Protein AF-A0A1I7BCJ2-F1 (afdb_monomer_lite)

Structure (mmCIF, N/CA/C/O backbone):
data_AF-A0A1I7BCJ2-F1
#
_entry.id   AF-A0A1I7BCJ2-F1
#
loop_
_atom_site.group_PDB
_atom_site.id
_atom_site.type_symbol
_atom_site.label_atom_id
_atom_site.label_alt_id
_atom_site.label_comp_id
_atom_site.label_asym_id
_atom_site.label_entity_id
_atom_site.label_seq_id
_atom_site.pdbx_PDB_ins_code
_atom_site.Cartn_x
_atom_site.Cartn_y
_atom_site.Cartn_z
_atom_site.occupancy
_atom_site.B_iso_or_equiv
_atom_site.auth_seq_id
_atom_site.auth_comp_id
_atom_site.auth_asym_id
_atom_site.auth_atom_id
_atom_site.pdbx_PDB_model_num
ATOM 1 N N . MET A 1 1 ? 7.491 39.475 21.871 1.00 36.47 1 MET A N 1
ATOM 2 C CA . MET A 1 1 ? 6.983 39.046 20.551 1.00 36.47 1 MET A CA 1
ATOM 3 C C . MET A 1 1 ? 7.848 37.884 20.097 1.00 36.47 1 MET A C 1
ATOM 5 O O . MET A 1 1 ? 8.976 38.106 19.685 1.00 36.47 1 MET A O 1
ATOM 9 N N . SER A 1 2 ? 7.386 36.654 20.330 1.00 31.12 2 SER A N 1
ATOM 10 C CA . SER A 1 2 ? 8.128 35.433 19.995 1.00 31.12 2 SER A CA 1
ATOM 11 C C . SER A 1 2 ? 7.774 35.032 18.566 1.00 31.12 2 SER A C 1
ATOM 13 O O . SER A 1 2 ? 6.599 34.830 18.263 1.00 31.12 2 SER A O 1
ATOM 15 N N . LEU A 1 3 ? 8.773 34.999 17.685 1.00 35.16 3 LEU A N 1
ATOM 16 C CA . LEU A 1 3 ? 8.627 34.552 16.304 1.00 35.16 3 LEU A CA 1
ATOM 17 C C . LEU A 1 3 ? 8.326 33.051 16.308 1.00 35.16 3 LEU A C 1
ATOM 19 O O . LEU A 1 3 ? 9.083 32.251 16.855 1.00 35.16 3 LEU A O 1
ATOM 23 N N . GLY A 1 4 ? 7.175 32.703 15.732 1.00 30.95 4 GLY A N 1
ATOM 24 C CA . GLY A 1 4 ? 6.659 31.345 1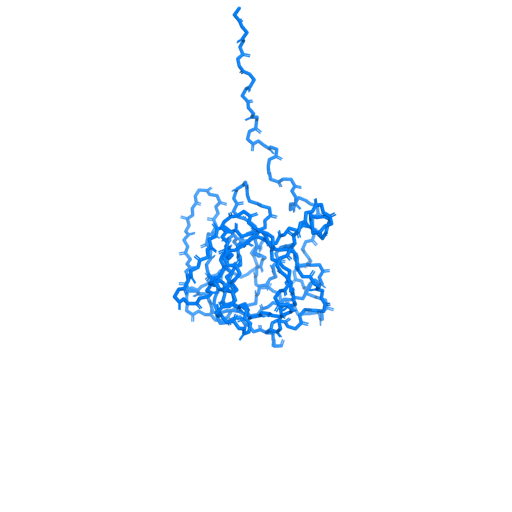5.650 1.00 30.95 4 GLY A CA 1
ATOM 25 C C . GLY A 1 4 ? 7.637 30.410 14.948 1.00 30.95 4 GLY A C 1
ATOM 26 O O . GLY A 1 4 ? 8.075 30.657 13.826 1.00 30.95 4 GLY A O 1
ATOM 27 N N . ASN A 1 5 ? 7.952 29.322 15.640 1.00 36.38 5 ASN A N 1
ATOM 28 C CA . ASN A 1 5 ? 8.780 28.231 15.161 1.00 36.38 5 ASN A CA 1
ATOM 29 C C . ASN A 1 5 ? 8.020 27.508 14.036 1.00 36.38 5 ASN A C 1
ATOM 31 O O . ASN A 1 5 ? 7.116 26.715 14.293 1.00 36.38 5 ASN A O 1
ATOM 35 N N . THR A 1 6 ? 8.318 27.844 12.783 1.00 40.53 6 THR A N 1
ATOM 36 C CA . THR A 1 6 ? 7.740 27.189 11.605 1.00 40.53 6 THR A CA 1
ATOM 37 C C . THR A 1 6 ? 8.405 25.816 11.456 1.00 40.53 6 THR A C 1
ATOM 39 O O . THR A 1 6 ? 9.630 25.764 11.319 1.00 40.53 6 THR A O 1
ATOM 42 N N . PRO A 1 7 ? 7.669 24.689 11.493 1.00 36.78 7 PRO A N 1
ATOM 43 C CA . PRO A 1 7 ? 8.281 23.382 11.305 1.00 36.78 7 PRO A CA 1
ATOM 44 C C . PRO A 1 7 ? 8.868 23.279 9.894 1.00 36.78 7 PRO A C 1
ATOM 46 O O . PRO A 1 7 ? 8.187 23.467 8.889 1.00 36.78 7 PRO A O 1
ATOM 49 N N . ASN A 1 8 ? 10.167 23.012 9.841 1.00 35.06 8 ASN A N 1
ATOM 50 C CA . ASN A 1 8 ? 10.963 22.869 8.631 1.00 35.06 8 ASN A CA 1
ATOM 51 C C . ASN A 1 8 ? 10.469 21.651 7.817 1.00 35.06 8 ASN A C 1
ATOM 53 O O . ASN A 1 8 ? 10.590 20.515 8.279 1.00 35.06 8 ASN A O 1
ATOM 57 N N . LEU A 1 9 ? 9.946 21.876 6.602 1.00 39.16 9 LEU A N 1
ATOM 58 C CA . LEU A 1 9 ? 9.411 20.855 5.674 1.00 39.16 9 LEU A CA 1
ATOM 59 C C . LEU A 1 9 ? 10.400 19.725 5.304 1.00 39.16 9 LEU A C 1
ATOM 61 O O . LEU A 1 9 ? 10.026 18.745 4.670 1.00 39.16 9 LEU A O 1
ATOM 65 N N . ARG A 1 10 ? 11.679 19.828 5.682 1.00 35.31 10 ARG A N 1
ATOM 66 C CA . ARG A 1 10 ? 12.717 18.843 5.334 1.00 35.31 10 ARG A CA 1
ATOM 67 C C . ARG A 1 10 ? 12.702 17.562 6.180 1.00 35.31 10 ARG A C 1
ATOM 69 O O . ARG A 1 10 ? 13.370 16.599 5.799 1.00 35.31 10 ARG A O 1
ATOM 76 N N . ASN A 1 11 ? 11.963 17.527 7.292 1.00 34.12 11 ASN A N 1
ATOM 77 C CA . ASN A 1 11 ? 12.079 16.455 8.291 1.00 34.12 11 ASN A CA 1
ATOM 78 C C . ASN A 1 11 ? 11.102 15.275 8.138 1.00 34.12 11 ASN A C 1
ATOM 80 O O . ASN A 1 11 ? 11.309 14.255 8.792 1.00 34.12 11 ASN A O 1
ATOM 84 N N . PHE A 1 12 ? 10.100 15.347 7.259 1.00 36.72 12 PHE A N 1
ATOM 85 C CA . PHE A 1 12 ? 9.092 14.280 7.116 1.00 36.72 12 PHE A CA 1
ATOM 86 C C . PHE A 1 12 ? 9.410 13.236 6.033 1.00 36.72 12 PHE A C 1
ATOM 88 O O . PHE A 1 12 ? 8.812 12.168 6.006 1.00 36.72 12 PHE A O 1
ATOM 95 N N . VAL A 1 13 ? 10.441 13.465 5.211 1.00 39.59 13 VAL A N 1
ATOM 96 C CA . VAL A 1 13 ? 10.938 12.507 4.195 1.00 39.59 13 VAL A CA 1
ATOM 97 C C . VAL A 1 13 ? 11.749 11.349 4.830 1.00 39.59 13 VAL A C 1
ATOM 99 O O . VAL A 1 13 ? 12.393 10.571 4.135 1.00 39.59 13 VAL A O 1
ATOM 102 N N . SER A 1 14 ? 11.811 11.244 6.161 1.00 38.47 14 SER A N 1
ATOM 103 C CA . SER A 1 14 ? 12.887 10.521 6.856 1.00 38.47 14 SER A CA 1
ATOM 104 C C . SER A 1 14 ? 12.727 9.003 6.990 1.00 38.47 14 SER A C 1
ATOM 106 O O . SER A 1 14 ? 13.740 8.344 7.180 1.00 38.47 14 SER A O 1
ATOM 108 N N . GLN A 1 15 ? 11.541 8.405 6.834 1.00 42.03 15 GLN A N 1
ATOM 109 C CA . GLN A 1 15 ? 11.407 6.946 7.034 1.00 42.03 15 GLN A CA 1
ATOM 110 C C . GLN A 1 15 ? 11.742 6.085 5.806 1.00 42.03 15 GLN A C 1
ATOM 112 O O . GLN A 1 15 ? 11.997 4.895 5.959 1.00 42.03 15 GLN A O 1
ATOM 117 N N . ALA A 1 16 ? 11.816 6.665 4.604 1.00 46.41 16 ALA A N 1
ATOM 118 C CA . ALA A 1 16 ? 12.259 5.952 3.400 1.00 46.41 16 ALA A CA 1
ATOM 119 C C . ALA A 1 16 ? 13.749 6.177 3.066 1.00 46.41 16 ALA A C 1
ATOM 121 O O . ALA A 1 16 ? 14.243 5.604 2.097 1.00 46.41 16 ALA A O 1
ATOM 122 N N . LYS A 1 17 ? 14.464 7.023 3.826 1.00 43.50 17 LYS A N 1
ATOM 123 C CA . LYS A 1 17 ? 15.809 7.505 3.460 1.00 43.50 17 LYS A CA 1
ATOM 124 C C . LYS A 1 17 ? 16.934 6.471 3.583 1.00 43.50 17 LYS A C 1
ATOM 126 O O . LYS A 1 17 ? 17.945 6.657 2.917 1.00 43.50 17 LYS A O 1
ATOM 131 N N . ASP A 1 18 ? 16.741 5.389 4.334 1.00 52.56 18 ASP A N 1
ATOM 132 C CA . ASP A 1 18 ? 17.820 4.428 4.621 1.00 52.56 18 ASP A CA 1
ATOM 133 C C . ASP A 1 18 ? 17.672 3.078 3.894 1.00 52.56 18 ASP A C 1
ATOM 135 O O . ASP A 1 18 ? 18.479 2.170 4.094 1.00 52.56 18 ASP A O 1
ATOM 139 N N . PHE A 1 19 ? 16.665 2.922 3.025 1.00 64.62 19 PHE A N 1
ATOM 140 C CA . PHE A 1 19 ? 16.522 1.711 2.214 1.00 64.62 19 PHE A CA 1
ATOM 141 C C . PHE A 1 19 ? 17.273 1.845 0.888 1.00 64.62 19 PHE A C 1
ATOM 143 O O . PHE A 1 19 ? 16.878 2.596 -0.005 1.00 64.62 19 PHE A O 1
ATOM 150 N N . THR A 1 20 ? 18.342 1.064 0.738 1.00 78.00 20 THR A N 1
ATOM 151 C CA . THR A 1 20 ? 19.015 0.879 -0.551 1.00 78.00 20 THR A CA 1
ATOM 152 C C . THR A 1 20 ? 18.252 -0.156 -1.372 1.00 78.00 20 THR A C 1
ATOM 154 O O . THR A 1 20 ? 18.224 -1.338 -1.034 1.00 78.00 20 THR A O 1
ATOM 157 N N . TYR A 1 21 ? 17.645 0.282 -2.472 1.00 88.06 21 TYR A N 1
ATOM 158 C CA . TYR A 1 21 ? 16.933 -0.589 -3.404 1.00 88.06 21 TYR A CA 1
ATOM 159 C C . TYR A 1 21 ? 17.899 -1.127 -4.467 1.00 88.06 21 TYR A C 1
ATOM 161 O O . TYR A 1 21 ? 18.411 -0.371 -5.289 1.00 88.06 21 TYR A O 1
ATOM 169 N N . SER A 1 22 ? 18.153 -2.435 -4.452 1.00 91.56 22 SER A N 1
ATOM 170 C CA . SER A 1 22 ? 19.113 -3.117 -5.342 1.00 91.56 22 SER A CA 1
ATOM 171 C C . SER A 1 22 ? 18.683 -3.202 -6.815 1.00 91.56 22 SER A C 1
ATOM 173 O O . SER A 1 22 ? 19.504 -3.516 -7.672 1.00 91.56 22 SER A O 1
ATOM 175 N N . GLY A 1 23 ? 17.403 -2.978 -7.122 1.00 94.19 23 GLY A N 1
ATOM 176 C CA . GLY A 1 23 ? 16.796 -3.253 -8.430 1.00 94.19 23 GLY A CA 1
ATOM 177 C C . GLY A 1 23 ? 16.341 -4.706 -8.639 1.00 94.19 23 GLY A C 1
ATOM 178 O O . GLY A 1 23 ? 15.721 -4.994 -9.662 1.00 94.19 23 GLY A O 1
ATOM 179 N N . ILE A 1 24 ? 16.617 -5.601 -7.683 1.00 95.56 24 ILE A N 1
ATOM 180 C CA . ILE A 1 24 ? 16.198 -7.011 -7.674 1.00 95.56 24 ILE A CA 1
ATOM 181 C C . ILE A 1 24 ? 15.534 -7.369 -6.346 1.00 95.56 24 ILE A C 1
ATOM 183 O O . ILE A 1 24 ? 15.907 -6.856 -5.293 1.00 95.56 24 ILE A O 1
ATOM 187 N N . ASP A 1 25 ? 14.528 -8.224 -6.389 1.00 93.88 25 ASP A N 1
ATOM 188 C CA . ASP A 1 25 ? 13.828 -8.695 -5.203 1.00 93.88 25 ASP A CA 1
ATOM 189 C C . ASP A 1 25 ? 14.540 -9.892 -4.544 1.00 93.88 25 ASP A C 1
ATOM 191 O O . ASP A 1 25 ? 15.583 -10.364 -5.008 1.00 93.88 25 ASP A O 1
ATOM 195 N N . VAL A 1 26 ? 13.974 -10.388 -3.443 1.00 91.56 26 VAL A N 1
ATOM 196 C CA . VAL A 1 26 ? 14.544 -11.487 -2.646 1.00 91.56 26 VAL A CA 1
ATOM 197 C C . VAL A 1 26 ? 14.661 -12.822 -3.401 1.00 91.56 26 VAL A C 1
ATOM 199 O O . VAL A 1 26 ? 15.427 -13.686 -2.980 1.00 91.56 26 VAL A O 1
ATOM 202 N N . VAL A 1 27 ? 13.953 -12.999 -4.524 1.00 92.12 27 VAL A N 1
ATOM 203 C CA . VAL A 1 27 ? 14.051 -14.193 -5.385 1.00 92.12 27 VAL A CA 1
ATOM 204 C C . VAL A 1 27 ? 14.882 -13.942 -6.651 1.00 92.12 27 VAL A C 1
ATOM 206 O O . VAL A 1 27 ? 14.952 -14.800 -7.529 1.00 92.12 27 VAL A O 1
ATOM 209 N N . GLY A 1 28 ? 15.543 -12.784 -6.747 1.00 94.31 28 GLY A N 1
ATOM 210 C CA . GLY A 1 28 ? 16.400 -12.409 -7.873 1.00 94.31 28 GLY A CA 1
ATOM 211 C C . GLY A 1 28 ? 15.643 -11.835 -9.072 1.00 94.31 28 GLY A C 1
ATOM 212 O O . GLY A 1 28 ? 16.220 -11.702 -10.153 1.00 94.31 28 GLY A O 1
ATOM 213 N N . LYS A 1 29 ? 14.360 -11.488 -8.920 1.00 94.12 29 LYS A N 1
ATOM 214 C CA . LYS A 1 29 ? 13.556 -10.889 -9.985 1.00 94.12 29 LYS A CA 1
ATOM 215 C C . LYS A 1 29 ? 13.728 -9.375 -10.003 1.00 94.12 29 LYS A C 1
ATOM 217 O O . LYS A 1 29 ? 13.604 -8.701 -8.987 1.00 94.12 29 LYS A O 1
ATOM 222 N N . GLU A 1 30 ? 13.970 -8.819 -11.184 1.00 96.44 30 GLU A N 1
ATOM 223 C CA . GLU A 1 30 ? 14.032 -7.369 -11.354 1.00 96.44 30 GLU A CA 1
ATOM 224 C C . GLU A 1 30 ? 12.645 -6.725 -11.235 1.00 96.44 30 GLU A C 1
ATOM 226 O O . GLU A 1 30 ? 11.691 -7.181 -11.873 1.00 96.44 30 GLU A O 1
ATOM 231 N N . TYR A 1 31 ? 12.557 -5.624 -10.489 1.00 96.94 31 TYR A N 1
ATOM 232 C CA . TYR A 1 31 ? 11.379 -4.757 -10.476 1.00 96.94 31 TYR A CA 1
ATOM 233 C C . TYR A 1 31 ? 11.586 -3.516 -11.347 1.00 96.94 31 T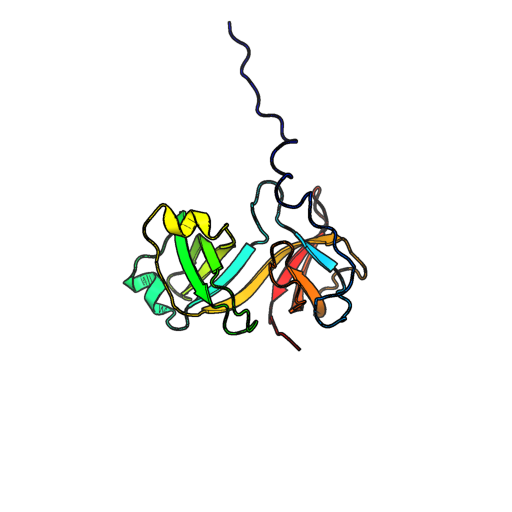YR A C 1
ATOM 235 O O . TYR A 1 31 ? 12.697 -3.012 -11.515 1.00 96.94 31 TYR A O 1
ATOM 243 N N . ASP A 1 32 ? 10.490 -3.018 -11.915 1.00 98.19 32 ASP A N 1
ATOM 244 C CA . ASP A 1 32 ? 10.491 -1.870 -12.816 1.00 98.19 32 ASP A CA 1
ATOM 245 C C . ASP A 1 32 ? 10.621 -0.553 -12.043 1.00 98.19 32 ASP A C 1
ATOM 247 O O . ASP A 1 32 ? 11.276 0.376 -12.509 1.00 98.19 32 ASP A O 1
ATOM 251 N N . PHE A 1 33 ? 10.040 -0.468 -10.849 1.00 98.25 33 PHE A N 1
ATOM 252 C CA . PHE A 1 33 ? 10.168 0.684 -9.960 1.00 98.25 33 PHE A CA 1
ATOM 253 C C . PHE A 1 33 ? 9.850 0.305 -8.512 1.00 98.25 33 PHE A C 1
ATOM 255 O O . PHE A 1 33 ? 9.300 -0.761 -8.225 1.00 98.25 33 PHE A O 1
ATOM 262 N N . VAL A 1 34 ? 10.183 1.199 -7.588 1.00 98.00 34 VAL A N 1
ATOM 263 C CA . VAL A 1 34 ? 9.751 1.114 -6.190 1.00 98.00 34 VAL A CA 1
ATOM 264 C C . VAL A 1 34 ? 8.574 2.059 -5.976 1.00 98.00 34 VAL A C 1
ATOM 266 O O . VAL A 1 34 ? 8.550 3.160 -6.523 1.00 98.00 34 VAL A O 1
ATOM 269 N N . LEU A 1 35 ? 7.585 1.632 -5.196 1.00 98.19 35 LEU A N 1
ATOM 270 C CA . LEU A 1 35 ? 6.451 2.464 -4.814 1.00 98.19 35 LEU A CA 1
ATOM 271 C C . LEU A 1 35 ? 6.678 3.076 -3.429 1.00 98.19 35 LEU A C 1
ATOM 273 O O . LEU A 1 35 ? 6.545 2.392 -2.411 1.00 98.19 35 LEU A O 1
ATOM 277 N N . LEU A 1 36 ? 6.997 4.365 -3.405 1.00 97.56 36 LEU A N 1
ATOM 278 C CA . LEU A 1 36 ? 7.219 5.155 -2.198 1.00 97.56 36 LEU A CA 1
ATOM 279 C C . LEU A 1 36 ? 5.932 5.829 -1.702 1.00 97.56 36 LEU A C 1
ATOM 281 O O . LEU A 1 36 ? 4.983 5.997 -2.476 1.00 97.56 36 LEU A O 1
ATOM 285 N N . PRO A 1 37 ? 5.893 6.240 -0.420 1.00 97.25 37 PRO A N 1
ATOM 286 C CA . PRO A 1 37 ? 4.843 7.112 0.102 1.00 97.25 37 PRO A CA 1
ATOM 287 C C . PRO A 1 37 ? 4.700 8.419 -0.683 1.00 97.25 37 PRO A C 1
ATOM 289 O O . PRO A 1 37 ? 5.640 8.898 -1.323 1.00 97.25 37 PRO A O 1
ATOM 292 N N . PHE A 1 38 ? 3.525 9.036 -0.563 1.00 97.50 38 PHE A N 1
ATOM 293 C CA . PHE A 1 38 ? 3.377 10.460 -0.855 1.00 97.50 38 PHE A CA 1
ATOM 294 C C . PHE A 1 38 ? 4.185 11.318 0.128 1.00 97.50 38 PHE A C 1
ATOM 296 O O . PHE A 1 38 ? 4.554 10.838 1.204 1.00 97.50 38 PHE A O 1
ATOM 303 N N . PRO A 1 39 ? 4.454 12.595 -0.208 1.00 95.44 39 PRO A N 1
ATOM 304 C CA . PRO A 1 39 ? 5.016 13.531 0.757 1.00 95.44 39 PRO A CA 1
ATOM 305 C C . PRO A 1 39 ? 4.234 13.512 2.073 1.00 95.44 39 PRO A C 1
ATOM 307 O O . PRO A 1 39 ? 3.005 13.492 2.064 1.00 95.44 39 PRO A O 1
ATOM 310 N N . ASP A 1 40 ? 4.969 13.506 3.183 1.00 93.31 40 ASP A N 1
ATOM 311 C CA . ASP A 1 40 ? 4.443 13.530 4.553 1.00 93.31 40 ASP A CA 1
ATOM 312 C C . ASP A 1 40 ? 3.618 12.296 4.977 1.00 93.31 40 ASP A C 1
ATOM 314 O O . ASP A 1 40 ? 3.034 12.283 6.061 1.00 93.31 40 ASP A O 1
ATOM 318 N N . GLU A 1 41 ? 3.614 11.224 4.176 1.00 95.50 41 GLU A N 1
ATOM 319 C CA . GLU A 1 41 ? 2.976 9.951 4.523 1.00 95.50 41 GLU A CA 1
ATOM 320 C C . GLU A 1 41 ? 3.996 8.887 4.963 1.00 95.50 41 GLU A C 1
ATOM 322 O O . GLU A 1 41 ? 5.106 8.819 4.431 1.00 95.50 41 GLU A O 1
ATOM 327 N N . PRO A 1 42 ? 3.644 8.012 5.925 1.00 93.50 42 PRO A N 1
ATOM 328 C CA . PRO A 1 42 ? 4.581 7.021 6.462 1.00 93.50 42 PRO A CA 1
ATOM 329 C C . PRO A 1 42 ? 4.823 5.835 5.514 1.00 93.50 42 PRO A C 1
ATOM 331 O O . PRO A 1 42 ? 5.837 5.143 5.617 1.00 93.50 42 PRO A O 1
ATOM 334 N N . SER A 1 43 ? 3.888 5.568 4.602 1.00 96.19 43 SER A N 1
ATOM 335 C CA . SER A 1 43 ? 3.994 4.509 3.598 1.00 96.19 43 SER A CA 1
ATOM 336 C C . SER A 1 43 ? 3.116 4.800 2.385 1.00 96.19 43 SER A C 1
ATOM 338 O O . SER A 1 43 ? 2.234 5.656 2.438 1.00 96.19 43 SER A O 1
ATOM 340 N N . ALA A 1 44 ? 3.363 4.094 1.278 1.00 97.44 44 ALA A N 1
ATOM 341 C CA . ALA A 1 44 ? 2.422 4.078 0.161 1.00 97.44 44 ALA A CA 1
ATOM 342 C C . ALA A 1 44 ? 1.047 3.607 0.654 1.00 97.44 44 ALA A C 1
ATOM 344 O O . ALA A 1 44 ? 0.947 2.694 1.485 1.00 97.44 44 ALA A O 1
ATOM 345 N N . ARG A 1 45 ? -0.013 4.219 0.135 1.00 98.31 45 ARG A N 1
ATOM 346 C CA . ARG A 1 45 ? -1.377 3.883 0.532 1.00 98.31 45 ARG A CA 1
ATOM 347 C C . ARG A 1 45 ? -1.741 2.504 0.010 1.00 98.31 45 ARG A C 1
ATOM 349 O O . ARG A 1 45 ? -1.391 2.141 -1.115 1.00 98.31 45 ARG A O 1
ATOM 356 N N . LYS A 1 46 ? -2.460 1.740 0.827 1.00 96.69 46 LYS A N 1
ATOM 357 C CA . LYS A 1 46 ? -3.013 0.434 0.467 1.00 96.69 46 LYS A CA 1
ATOM 358 C C . LYS A 1 46 ? -4.525 0.484 0.556 1.00 96.69 46 LY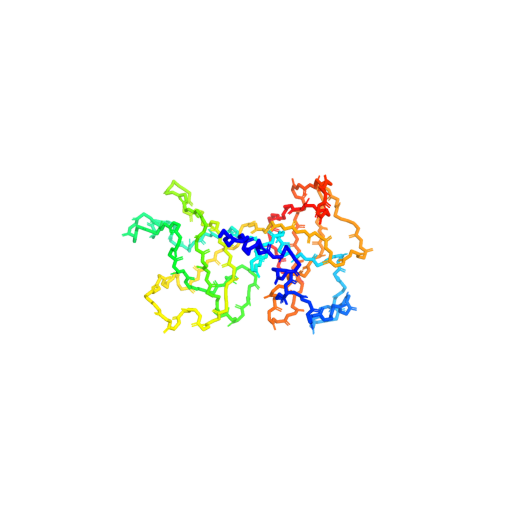S A C 1
ATOM 360 O O . LYS A 1 46 ? -5.073 1.062 1.490 1.00 96.69 46 LYS A O 1
ATOM 365 N N . PHE A 1 47 ? -5.173 -0.183 -0.384 1.00 98.12 47 PHE A N 1
ATOM 366 C CA . PHE A 1 47 ? -6.611 -0.394 -0.382 1.00 98.12 47 PHE A CA 1
ATOM 367 C C . PHE A 1 47 ? -6.851 -1.875 -0.150 1.00 98.12 47 PHE A C 1
ATOM 369 O O . PHE A 1 47 ? -6.442 -2.701 -0.972 1.00 98.12 47 PHE A O 1
ATOM 376 N N . ILE A 1 48 ? -7.454 -2.207 0.984 1.00 97.69 48 ILE A N 1
ATOM 377 C CA . ILE A 1 48 ? -7.659 -3.588 1.409 1.00 97.69 48 ILE A CA 1
ATOM 378 C C . ILE A 1 48 ? -9.134 -3.878 1.640 1.00 97.69 48 ILE A C 1
ATOM 380 O O . ILE A 1 48 ? -9.903 -2.971 1.945 1.00 97.69 48 ILE A O 1
ATOM 384 N N . VAL A 1 49 ? -9.510 -5.146 1.530 1.00 97.56 49 VAL A N 1
ATOM 385 C CA . VAL A 1 49 ? -10.829 -5.642 1.932 1.00 97.56 49 VAL A CA 1
ATOM 386 C C . VAL A 1 49 ? -10.620 -6.856 2.831 1.00 97.56 49 VAL A C 1
ATOM 388 O O . VAL A 1 49 ? -9.969 -7.819 2.402 1.00 97.56 49 VAL A O 1
ATOM 391 N N . PRO A 1 50 ? -11.119 -6.831 4.081 1.00 97.25 50 PRO A N 1
ATOM 392 C CA . PRO A 1 50 ? -11.171 -8.023 4.918 1.00 97.25 50 PRO A CA 1
ATOM 393 C C . PRO A 1 50 ? -11.912 -9.152 4.199 1.00 97.25 50 PRO A C 1
ATOM 395 O O . PRO A 1 50 ? -12.842 -8.894 3.441 1.00 97.25 50 PRO A O 1
ATOM 398 N N . PHE A 1 51 ? -11.575 -10.414 4.473 1.00 96.12 51 PHE A N 1
ATOM 399 C CA . PHE A 1 51 ? -12.309 -11.549 3.876 1.00 96.12 51 PHE A CA 1
ATOM 400 C C . PHE A 1 51 ? -13.811 -11.523 4.193 1.00 96.12 51 PHE A C 1
ATOM 402 O O . PHE A 1 51 ? -14.626 -12.053 3.442 1.00 96.12 51 PHE A O 1
ATOM 409 N N . ARG A 1 52 ? -14.167 -10.869 5.298 1.00 96.19 52 ARG A N 1
ATOM 410 C CA . ARG A 1 52 ? -15.527 -10.511 5.672 1.00 96.19 52 ARG A CA 1
ATOM 411 C C . ARG A 1 52 ? -15.691 -8.996 5.599 1.00 96.19 52 ARG A C 1
ATOM 413 O O . ARG A 1 52 ? -15.368 -8.288 6.549 1.00 96.19 52 ARG A O 1
ATOM 420 N N . ALA A 1 53 ? -16.144 -8.501 4.450 1.00 96.00 53 ALA A N 1
ATOM 421 C CA . ALA A 1 53 ? -16.304 -7.066 4.208 1.00 96.00 53 ALA A CA 1
ATOM 422 C C . ALA A 1 53 ? -17.275 -6.397 5.206 1.00 96.00 53 ALA A C 1
ATOM 424 O O . ALA A 1 53 ? -17.070 -5.240 5.569 1.00 96.00 53 ALA A O 1
ATOM 425 N N . ASP A 1 54 ? -18.266 -7.144 5.713 1.00 96.44 54 ASP A N 1
ATOM 426 C CA . ASP A 1 54 ? -19.225 -6.703 6.735 1.00 96.44 54 ASP A CA 1
ATOM 427 C C . ASP A 1 54 ? -18.559 -6.297 8.057 1.00 96.44 54 ASP A C 1
ATOM 429 O O . ASP A 1 54 ? -19.123 -5.501 8.801 1.00 96.44 54 ASP A O 1
ATOM 433 N N . LEU A 1 55 ? -17.338 -6.770 8.344 1.00 97.12 55 LEU A N 1
ATOM 434 C CA . LEU A 1 55 ? -16.607 -6.390 9.558 1.00 97.12 55 LEU A CA 1
ATOM 435 C C . LEU A 1 55 ? -16.335 -4.888 9.644 1.00 97.12 55 LEU A C 1
ATOM 437 O O . LEU A 1 55 ? -16.250 -4.360 10.748 1.00 97.12 55 LEU A O 1
ATOM 441 N N . VAL A 1 56 ? -16.232 -4.191 8.507 1.00 97.56 56 VAL A N 1
ATOM 442 C CA . VAL A 1 56 ? -16.088 -2.729 8.500 1.00 97.56 56 VAL A CA 1
ATOM 443 C C . VAL A 1 56 ? -17.285 -2.063 9.178 1.00 97.56 56 VAL A C 1
ATOM 445 O O . VAL A 1 56 ? -17.101 -1.173 10.004 1.00 97.56 56 VAL A O 1
ATOM 448 N N . GLU A 1 57 ? -18.497 -2.527 8.878 1.00 96.81 57 GLU A N 1
ATOM 449 C CA . GLU A 1 57 ? -19.731 -2.016 9.473 1.00 96.81 57 GLU A CA 1
ATOM 450 C C . GLU A 1 57 ? -19.942 -2.567 10.890 1.00 96.81 57 GLU A C 1
ATOM 452 O O . GLU A 1 57 ? -20.123 -1.795 11.829 1.00 96.81 57 GLU A O 1
ATOM 457 N N . VAL A 1 58 ? -19.849 -3.891 11.064 1.00 97.06 58 VAL A N 1
ATOM 458 C CA . VAL A 1 58 ? -20.124 -4.588 12.334 1.00 97.06 58 VAL A CA 1
ATOM 459 C C . VAL A 1 58 ? -19.194 -4.128 13.458 1.00 97.06 58 VAL A C 1
ATOM 461 O O . VAL A 1 58 ? -19.617 -4.054 14.610 1.00 97.06 58 VAL A O 1
ATOM 464 N N . TRP A 1 59 ? -17.933 -3.816 13.148 1.00 97.50 59 TRP A N 1
ATOM 465 C CA . TRP A 1 59 ? -16.968 -3.315 14.132 1.00 97.50 59 TRP A CA 1
ATOM 466 C C . TRP A 1 59 ? -16.848 -1.792 14.149 1.00 97.50 59 TRP A C 1
ATOM 468 O O . TRP A 1 59 ? -16.122 -1.258 14.984 1.00 97.50 59 TRP A O 1
ATOM 478 N N . GLY A 1 60 ? -17.560 -1.088 13.264 1.00 97.38 60 GLY A N 1
ATOM 479 C CA . GLY A 1 60 ? -17.519 0.370 13.185 1.00 97.38 60 GLY A CA 1
ATOM 480 C C . GLY A 1 60 ? -16.138 0.926 12.829 1.00 97.38 60 GLY A C 1
ATOM 481 O O . GLY A 1 60 ? -15.774 1.988 13.337 1.00 97.38 60 GLY A O 1
ATOM 482 N N . ILE A 1 61 ? -15.386 0.219 11.975 1.00 98.31 61 ILE A N 1
ATOM 483 C CA . ILE A 1 61 ? -14.027 0.601 11.570 1.00 98.31 61 ILE A CA 1
ATOM 484 C C . ILE A 1 61 ? -14.070 1.957 10.861 1.00 98.31 61 ILE A C 1
ATOM 486 O O . ILE A 1 61 ? -14.780 2.142 9.870 1.00 98.31 61 ILE A O 1
ATOM 490 N N . LYS A 1 62 ? -13.266 2.907 11.335 1.00 98.06 62 LYS A N 1
ATOM 491 C CA . LYS A 1 62 ? -13.236 4.292 10.852 1.00 98.06 62 LYS A CA 1
ATOM 492 C C . LYS A 1 62 ? -11.816 4.850 10.796 1.00 98.06 62 LYS A C 1
ATOM 494 O O . LYS A 1 62 ? -10.847 4.249 11.250 1.00 98.06 62 LYS A O 1
ATOM 499 N N . LYS A 1 63 ? -11.691 6.044 10.208 1.00 98.50 63 LYS A N 1
ATOM 500 C CA . LYS A 1 63 ? -10.427 6.789 10.138 1.00 98.50 63 LYS A CA 1
ATOM 501 C C . LYS A 1 63 ? -9.778 6.901 11.519 1.00 98.50 63 LYS A C 1
ATOM 503 O O . LYS A 1 63 ? -10.421 7.339 12.468 1.00 98.50 63 LYS A O 1
ATOM 508 N N . GLY A 1 64 ? -8.484 6.606 11.577 1.00 97.81 64 GLY A N 1
ATOM 509 C CA . GLY A 1 64 ? -7.690 6.653 12.799 1.00 97.81 64 GLY A CA 1
ATOM 510 C C . GLY A 1 64 ? -7.583 5.310 13.511 1.00 97.81 64 GLY A C 1
ATOM 511 O O . GLY A 1 64 ? -6.595 5.116 14.211 1.00 97.81 64 GLY A O 1
ATOM 512 N N . ASP A 1 65 ? -8.499 4.369 13.282 1.00 98.25 65 ASP A N 1
ATOM 513 C CA . ASP A 1 65 ? -8.413 3.043 13.892 1.00 98.25 65 ASP A CA 1
ATOM 514 C C . ASP A 1 65 ? -7.199 2.268 13.370 1.00 98.25 65 ASP A C 1
ATOM 516 O O . ASP A 1 65 ? -6.650 2.553 12.292 1.00 98.25 65 ASP A O 1
ATOM 520 N N . LEU A 1 66 ? -6.782 1.271 14.147 1.00 98.25 66 LEU A N 1
ATOM 521 C CA . LEU A 1 66 ? -5.717 0.358 13.773 1.00 98.25 66 LEU A CA 1
ATOM 522 C C . LEU A 1 66 ? -6.301 -1.009 13.421 1.00 98.25 66 LEU A C 1
ATOM 524 O O . LEU A 1 66 ? -6.981 -1.646 14.223 1.00 98.25 66 LEU A O 1
ATOM 528 N N . VAL A 1 67 ? -6.011 -1.461 12.206 1.00 98.12 67 VAL A N 1
ATOM 529 C CA . VAL A 1 67 ? -6.403 -2.774 11.695 1.00 98.12 67 VAL A CA 1
ATOM 530 C C . VAL A 1 67 ? -5.156 -3.632 11.556 1.00 98.12 67 VAL A C 1
ATOM 532 O O . VAL A 1 67 ? -4.123 -3.172 11.064 1.00 98.12 67 VAL A O 1
ATOM 535 N N . THR A 1 68 ? -5.238 -4.892 11.964 1.00 97.38 68 THR A N 1
ATOM 536 C CA . THR A 1 68 ? -4.161 -5.864 11.783 1.00 97.38 68 THR A CA 1
ATOM 537 C C . THR A 1 68 ? -4.637 -7.052 10.963 1.00 97.38 68 THR A C 1
ATOM 539 O O . THR A 1 68 ? -5.809 -7.416 10.975 1.00 97.38 68 THR A O 1
ATOM 542 N N . GLY A 1 69 ? -3.732 -7.642 10.187 1.00 95.69 69 GLY A N 1
ATOM 543 C CA . GLY A 1 69 ? -4.056 -8.827 9.401 1.00 95.69 69 GLY A CA 1
ATOM 544 C C . GLY A 1 69 ? -2.941 -9.247 8.459 1.00 95.69 69 GLY A C 1
ATOM 545 O O . GLY A 1 69 ? -1.979 -8.506 8.217 1.00 95.69 69 GLY A O 1
ATOM 546 N N . ARG A 1 70 ? -3.096 -10.441 7.886 1.00 93.75 70 ARG A N 1
ATOM 547 C CA . ARG A 1 70 ? -2.207 -10.964 6.846 1.00 93.75 70 ARG A CA 1
ATOM 548 C C . ARG A 1 70 ? -2.709 -10.587 5.446 1.00 93.75 70 ARG A C 1
ATOM 550 O O . ARG A 1 70 ? -3.871 -10.843 5.127 1.00 93.75 70 ARG A O 1
ATOM 557 N N . PRO A 1 71 ? -1.851 -10.038 4.572 1.00 92.38 71 PRO A N 1
ATOM 558 C CA . PRO A 1 71 ? -2.182 -9.835 3.160 1.00 92.38 71 PRO A CA 1
ATOM 559 C C . PRO A 1 71 ? -2.209 -11.186 2.418 1.00 92.38 71 PRO A C 1
ATOM 561 O O . PRO A 1 71 ? -1.191 -11.649 1.906 1.00 92.38 71 PRO A O 1
ATOM 564 N N . ALA A 1 72 ? -3.373 -11.831 2.349 1.00 86.12 72 ALA A N 1
ATOM 565 C CA . ALA A 1 72 ? -3.492 -13.194 1.827 1.00 86.12 72 ALA A CA 1
ATOM 566 C C . ALA A 1 72 ? -3.221 -13.297 0.316 1.00 86.12 72 ALA A C 1
ATOM 568 O O . ALA A 1 72 ? -2.617 -14.266 -0.128 1.00 86.12 72 ALA A O 1
ATOM 569 N N . GLY A 1 73 ? -3.620 -12.292 -0.474 1.00 76.75 73 GLY A N 1
ATOM 570 C CA . GLY A 1 73 ? -3.387 -12.281 -1.928 1.00 76.75 73 GLY A CA 1
ATOM 571 C C . GLY A 1 73 ? -1.896 -12.209 -2.282 1.00 76.75 73 GLY A C 1
ATOM 572 O O . GLY A 1 73 ? -1.391 -13.088 -2.974 1.00 76.75 73 GLY A O 1
ATOM 573 N N . PRO A 1 74 ? -1.161 -11.217 -1.754 1.00 78.69 74 PRO A N 1
ATOM 574 C CA . PRO A 1 74 ? 0.287 -11.155 -1.899 1.00 78.69 74 PRO A CA 1
ATOM 575 C C . PRO A 1 74 ? 1.080 -12.139 -1.026 1.00 78.69 74 PRO A C 1
ATOM 577 O O . PRO A 1 74 ? 2.276 -11.956 -0.859 1.00 78.69 74 PRO A O 1
ATOM 580 N N . GLY A 1 75 ? 0.452 -13.128 -0.385 1.00 77.62 75 GLY A N 1
ATOM 581 C CA . GLY A 1 75 ? 1.154 -14.202 0.329 1.00 77.62 75 GLY A CA 1
ATOM 582 C C . GLY A 1 75 ? 2.201 -13.775 1.370 1.00 77.62 75 GLY A C 1
ATOM 583 O O . GLY A 1 75 ? 3.077 -14.573 1.700 1.00 77.62 75 GLY A O 1
ATOM 584 N N . CYS A 1 76 ? 2.169 -12.541 1.885 1.00 85.81 76 CYS A N 1
ATOM 585 C CA . CYS A 1 76 ? 3.216 -12.073 2.789 1.00 85.81 76 CYS A CA 1
ATOM 586 C C . CYS A 1 76 ? 3.026 -12.734 4.173 1.00 85.81 76 CYS A C 1
ATOM 588 O O . CYS A 1 76 ? 1.956 -12.606 4.779 1.00 85.81 76 CYS A O 1
ATOM 590 N N . PRO A 1 77 ? 4.043 -13.447 4.706 1.00 84.94 77 PRO A N 1
ATOM 591 C CA . PRO A 1 77 ? 3.952 -14.151 5.986 1.00 84.94 77 PRO A CA 1
ATOM 592 C C . PRO A 1 77 ? 3.936 -13.225 7.209 1.00 84.94 77 PRO A C 1
ATOM 594 O O . PRO A 1 77 ? 3.807 -13.712 8.335 1.00 84.94 77 PRO A O 1
ATOM 597 N N . VAL A 1 78 ? 4.078 -11.912 7.021 1.00 88.19 78 VAL A N 1
ATOM 598 C CA . VAL A 1 78 ? 4.177 -10.933 8.104 1.00 88.19 78 VAL A CA 1
ATOM 599 C C . VAL A 1 78 ? 2.818 -10.286 8.348 1.00 88.19 78 VAL A C 1
ATOM 601 O O . VAL A 1 78 ? 2.135 -9.848 7.424 1.00 88.19 78 VAL A O 1
ATOM 604 N N . TYR A 1 79 ? 2.431 -10.209 9.620 1.00 91.88 79 TYR A N 1
ATOM 605 C CA . TYR A 1 79 ? 1.249 -9.463 10.034 1.00 91.88 79 TYR A CA 1
ATOM 606 C C . TYR A 1 79 ? 1.482 -7.970 9.817 1.00 91.88 79 TYR A C 1
ATOM 608 O O . TYR A 1 79 ? 2.468 -7.413 10.300 1.00 91.88 79 TYR A O 1
ATOM 616 N N . HIS A 1 80 ? 0.578 -7.317 9.096 1.00 94.75 80 HIS A N 1
ATOM 617 C CA . HIS A 1 80 ? 0.649 -5.876 8.901 1.00 94.75 80 HIS A CA 1
ATOM 618 C C . HIS A 1 80 ? -0.159 -5.162 9.983 1.00 94.75 80 HIS A C 1
ATOM 620 O O . HIS A 1 80 ? -1.250 -5.609 10.330 1.00 94.75 80 HIS A O 1
ATOM 626 N N . ALA A 1 81 ? 0.368 -4.037 10.462 1.00 95.94 81 ALA A N 1
ATOM 627 C CA . ALA A 1 81 ? -0.379 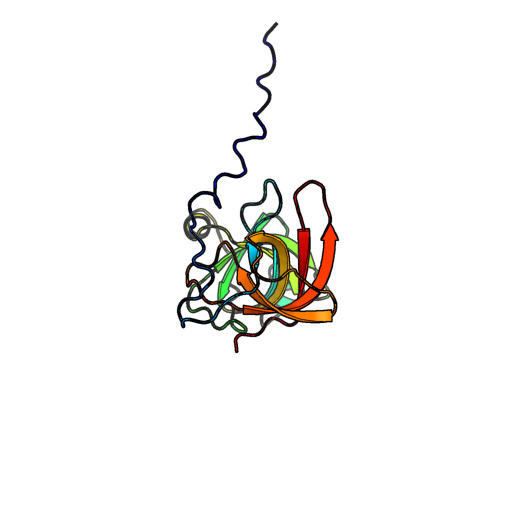-3.040 11.218 1.00 95.94 81 ALA A CA 1
ATOM 628 C C . ALA A 1 81 ? -0.739 -1.892 10.270 1.00 95.94 81 ALA A C 1
ATOM 630 O O . ALA A 1 81 ? 0.131 -1.361 9.572 1.00 95.94 81 ALA A O 1
ATOM 631 N N . LEU A 1 82 ? -2.024 -1.553 10.198 1.00 97.62 82 LEU A N 1
ATOM 632 C CA . LEU A 1 82 ? -2.582 -0.670 9.182 1.00 97.62 82 LEU A CA 1
ATOM 633 C C . LEU A 1 82 ? -3.412 0.433 9.833 1.00 97.62 82 LEU A C 1
ATOM 635 O O . LEU A 1 82 ? -4.461 0.165 10.414 1.00 97.62 82 LEU A O 1
ATOM 639 N N . ARG A 1 83 ? -2.955 1.680 9.719 1.00 98.19 83 ARG A N 1
ATOM 640 C CA . ARG A 1 83 ? -3.710 2.848 10.181 1.00 98.19 83 ARG A CA 1
ATOM 641 C C . ARG A 1 83 ? -4.747 3.221 9.132 1.00 98.19 83 ARG A C 1
ATOM 643 O O . ARG A 1 83 ? -4.380 3.487 7.986 1.00 98.19 83 ARG A O 1
ATOM 650 N N . VAL A 1 84 ? -6.017 3.269 9.518 1.00 98.69 84 VAL A N 1
ATOM 651 C CA . VAL A 1 84 ? -7.124 3.580 8.605 1.00 98.69 84 VAL A CA 1
ATOM 652 C C . VAL A 1 84 ? -7.130 5.067 8.243 1.00 98.69 84 VAL A C 1
ATOM 654 O O . VAL A 1 84 ? -7.159 5.936 9.115 1.00 98.69 84 VAL A O 1
ATOM 657 N N . LEU A 1 85 ? -7.152 5.362 6.944 1.00 98.69 85 LEU A N 1
ATOM 658 C CA . LEU A 1 85 ? -7.356 6.702 6.386 1.00 98.69 85 LEU A CA 1
ATOM 659 C C . LEU A 1 85 ? -8.822 6.951 6.054 1.00 98.69 85 LEU A C 1
ATOM 661 O O . LEU A 1 85 ? -9.349 8.028 6.340 1.00 98.69 85 LEU A O 1
ATOM 665 N N . SER A 1 86 ? -9.475 5.947 5.477 1.00 98.62 86 SER A N 1
ATOM 666 C CA . SER A 1 86 ? -10.900 5.943 5.177 1.00 98.62 86 SER A CA 1
ATOM 667 C C . SER A 1 86 ? -11.418 4.503 5.129 1.00 98.62 86 SER A C 1
ATOM 669 O O . SER A 1 86 ? -10.661 3.567 4.867 1.00 98.62 86 SER A O 1
ATOM 671 N N . ALA A 1 87 ? -12.705 4.321 5.413 1.00 98.31 87 ALA A N 1
ATOM 672 C CA . ALA A 1 87 ? -13.380 3.031 5.343 1.00 98.31 87 ALA A CA 1
ATOM 673 C C . ALA A 1 87 ? -14.726 3.217 4.640 1.00 98.31 87 ALA A C 1
ATOM 675 O O . ALA A 1 87 ? -15.492 4.122 4.977 1.00 98.31 87 ALA A O 1
ATOM 676 N N . ASN A 1 88 ? -14.993 2.394 3.629 1.00 97.12 88 ASN A N 1
ATOM 677 C CA . ASN A 1 88 ? -16.222 2.443 2.854 1.00 97.12 88 ASN A CA 1
ATOM 678 C C . ASN A 1 88 ? -17.185 1.349 3.351 1.00 97.12 88 ASN A C 1
ATOM 680 O O . ASN A 1 88 ? -16.904 0.170 3.131 1.00 97.12 88 ASN A O 1
ATOM 684 N N . PRO A 1 89 ? -18.328 1.705 3.965 1.00 92.25 89 PRO A N 1
ATOM 685 C CA . PRO A 1 89 ? -19.237 0.720 4.553 1.00 92.25 89 PRO A CA 1
ATOM 686 C C . PRO A 1 89 ? -19.983 -0.119 3.505 1.00 92.25 89 PRO A C 1
ATOM 688 O O . PRO A 1 89 ? -20.420 -1.218 3.805 1.00 92.25 89 PRO A O 1
ATOM 691 N N . VAL A 1 90 ? -20.104 0.362 2.263 1.00 94.00 90 VAL A N 1
ATOM 692 C CA . VAL A 1 90 ? -20.809 -0.356 1.186 1.00 94.00 90 VAL A CA 1
ATOM 693 C C . VAL A 1 90 ? -19.943 -1.466 0.595 1.00 94.00 90 VAL A C 1
ATOM 695 O O . VAL A 1 90 ? -20.434 -2.533 0.248 1.00 94.00 90 VAL A O 1
ATOM 698 N N . THR A 1 91 ? -18.647 -1.203 0.441 1.00 96.25 91 THR A N 1
ATOM 699 C CA . THR A 1 91 ? -17.713 -2.119 -0.240 1.00 96.25 91 THR A CA 1
ATOM 700 C C . THR A 1 91 ? -16.808 -2.881 0.722 1.00 96.25 91 THR A C 1
ATOM 702 O O . THR A 1 91 ? -16.152 -3.835 0.314 1.00 96.25 91 THR A O 1
ATOM 705 N N . GLY A 1 92 ? -16.714 -2.439 1.979 1.00 97.38 92 GLY A N 1
ATOM 706 C CA . GLY A 1 92 ? -15.725 -2.915 2.943 1.00 97.38 92 GLY A CA 1
ATOM 707 C C . GLY A 1 92 ? -14.285 -2.505 2.612 1.00 97.38 92 GLY A C 1
ATOM 708 O O . GLY A 1 92 ? -13.354 -2.989 3.255 1.00 97.38 92 GLY A O 1
ATOM 709 N N . VAL A 1 93 ? -14.072 -1.640 1.610 1.00 98.31 93 VAL A N 1
ATOM 710 C CA . VAL A 1 93 ? -12.733 -1.169 1.236 1.00 98.31 93 VAL A CA 1
ATOM 711 C C . VAL A 1 93 ? -12.211 -0.212 2.298 1.00 98.31 93 VAL A C 1
ATOM 713 O O . VAL A 1 93 ? -12.847 0.791 2.623 1.00 98.31 93 VAL A O 1
ATOM 716 N N . ILE A 1 94 ? -11.014 -0.507 2.788 1.00 98.75 94 ILE A N 1
ATOM 717 C CA . ILE A 1 94 ? -10.268 0.308 3.737 1.00 98.75 94 ILE A CA 1
ATOM 718 C C . ILE A 1 94 ? -9.043 0.871 3.018 1.00 98.75 94 ILE A C 1
ATOM 720 O O . ILE A 1 94 ? -8.184 0.121 2.548 1.00 98.75 94 ILE A O 1
ATOM 724 N N . GLU A 1 95 ? -8.946 2.195 2.955 1.00 98.75 95 GLU A N 1
ATOM 725 C CA . GLU A 1 95 ? -7.716 2.893 2.593 1.00 98.75 95 GLU A CA 1
ATOM 726 C C . GLU A 1 95 ? -6.868 3.054 3.853 1.00 98.75 95 GLU A C 1
ATOM 728 O O . GLU A 1 95 ? -7.360 3.501 4.893 1.00 98.75 95 GLU A O 1
ATOM 733 N N . CYS A 1 96 ? -5.593 2.691 3.788 1.00 98.56 96 CYS A N 1
ATOM 734 C CA . CYS A 1 96 ? -4.744 2.655 4.969 1.00 98.56 96 CYS A CA 1
ATOM 735 C C . CYS A 1 96 ? -3.267 2.889 4.659 1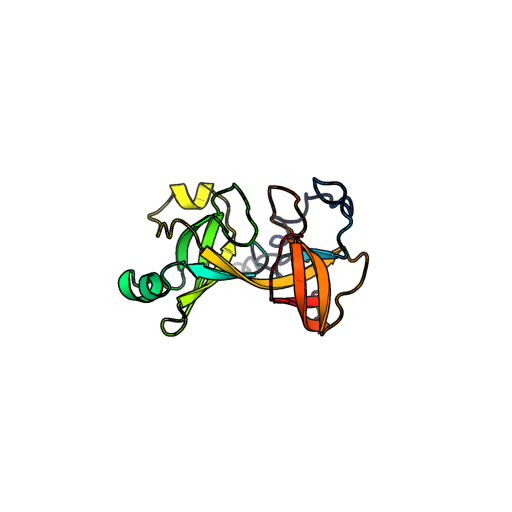.00 98.56 96 CYS A C 1
ATOM 737 O O . CYS A 1 96 ? -2.789 2.675 3.541 1.00 98.56 96 CYS A O 1
ATOM 739 N N . HIS A 1 97 ? -2.531 3.277 5.698 1.00 97.94 97 HIS A N 1
ATOM 740 C CA . HIS A 1 97 ? -1.074 3.244 5.717 1.00 97.94 97 HIS A CA 1
ATOM 741 C C . HIS A 1 97 ? -0.595 2.018 6.466 1.00 97.94 97 HIS A C 1
ATOM 743 O O . HIS A 1 97 ? -1.098 1.705 7.541 1.00 97.94 97 HIS A O 1
ATOM 749 N N . THR A 1 98 ? 0.443 1.366 5.953 1.00 95.38 98 THR A N 1
ATOM 750 C CA . THR A 1 98 ? 1.224 0.455 6.793 1.00 95.38 98 THR A CA 1
ATOM 751 C C . THR A 1 98 ? 2.021 1.263 7.801 1.00 95.38 98 THR A C 1
ATOM 753 O O . THR A 1 98 ? 2.749 2.184 7.430 1.00 95.38 98 THR A O 1
ATOM 756 N N . VAL A 1 99 ? 1.868 0.905 9.068 1.00 93.19 99 VAL A N 1
ATOM 757 C CA . VAL A 1 99 ? 2.629 1.454 10.187 1.00 93.19 99 VAL A CA 1
ATOM 758 C C . VAL A 1 99 ? 3.498 0.361 10.804 1.00 93.19 99 VAL A C 1
ATOM 760 O O . V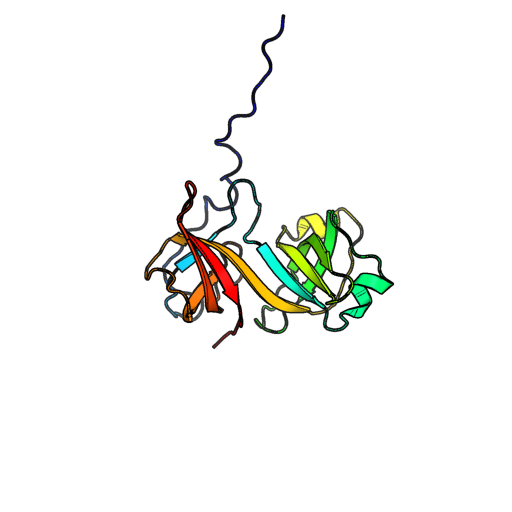AL A 1 99 ? 3.333 -0.827 10.517 1.00 93.19 99 VAL A O 1
ATOM 763 N N . GLY A 1 100 ? 4.461 0.754 11.636 1.00 87.69 100 GLY A N 1
ATOM 764 C CA . GLY A 1 100 ? 5.335 -0.204 12.308 1.00 87.69 100 GLY A CA 1
ATOM 765 C C . GLY A 1 100 ? 4.556 -1.110 13.275 1.00 87.69 100 GLY A C 1
ATOM 766 O O . GLY A 1 100 ? 3.603 -0.653 13.908 1.00 87.69 100 GLY A O 1
ATOM 767 N N . PRO A 1 101 ? 4.983 -2.371 13.477 1.00 87.69 101 PRO A N 1
ATOM 768 C CA . PRO A 1 101 ? 4.300 -3.313 14.373 1.00 87.69 101 PRO A CA 1
ATOM 769 C C . PRO A 1 101 ? 4.259 -2.844 15.835 1.00 87.69 101 PRO A C 1
ATOM 771 O O . PRO A 1 101 ? 3.447 -3.326 16.618 1.00 87.69 101 PRO A O 1
ATOM 774 N N . MET A 1 102 ? 5.120 -1.894 16.211 1.00 90.81 102 MET A N 1
ATOM 775 C CA . MET A 1 102 ? 5.107 -1.280 17.536 1.00 90.81 102 MET A CA 1
ATOM 776 C C . MET A 1 102 ? 3.864 -0.424 17.790 1.00 90.81 102 MET A C 1
ATOM 778 O O . MET A 1 102 ? 3.492 -0.275 18.948 1.00 90.81 102 MET A O 1
ATOM 782 N N . GLU A 1 103 ? 3.209 0.106 16.753 1.00 91.81 103 GLU A N 1
ATOM 783 C CA . GLU A 1 103 ? 1.950 0.846 16.913 1.00 91.81 103 GLU A CA 1
ATOM 784 C C . GLU A 1 103 ? 0.835 -0.073 17.422 1.00 91.81 103 GLU A C 1
ATOM 786 O O . GLU A 1 103 ? 0.134 0.280 18.362 1.00 91.81 103 GLU A O 1
ATOM 791 N N . ALA A 1 104 ? 0.769 -1.308 16.914 1.00 91.75 104 ALA A N 1
ATOM 792 C CA . ALA A 1 104 ? -0.212 -2.317 17.330 1.00 91.75 104 ALA A CA 1
ATOM 793 C C . ALA A 1 104 ? -0.043 -2.823 18.770 1.00 91.75 104 ALA A C 1
ATOM 795 O O . ALA A 1 104 ? -0.834 -3.638 19.229 1.00 91.75 104 ALA A O 1
ATOM 796 N N . ARG A 1 105 ? 0.993 -2.370 19.488 1.00 92.06 105 ARG A N 1
ATOM 797 C CA . ARG A 1 105 ? 1.203 -2.679 20.910 1.00 92.06 105 ARG A CA 1
ATOM 798 C C . ARG A 1 105 ? 0.761 -1.552 21.844 1.00 92.06 105 ARG A C 1
ATOM 800 O O . ARG A 1 105 ? 0.848 -1.725 23.055 1.00 92.06 105 ARG A O 1
ATOM 807 N N . LYS A 1 106 ? 0.385 -0.388 21.305 1.00 94.56 106 LYS A N 1
ATOM 808 C CA . LYS A 1 106 ? 0.106 0.829 22.088 1.00 94.56 106 LYS A CA 1
ATOM 809 C C . LYS A 1 106 ? -1.380 1.054 22.353 1.00 94.56 106 LYS A C 1
ATOM 811 O O . LYS A 1 106 ? -1.712 1.867 23.208 1.00 94.56 106 LYS A O 1
ATOM 816 N N . GLU A 1 107 ? -2.246 0.377 21.615 1.00 94.31 107 GLU A N 1
ATOM 817 C CA . GLU A 1 107 ? -3.688 0.605 21.607 1.00 94.31 107 GLU A CA 1
ATOM 818 C C . GLU A 1 107 ? -4.428 -0.650 21.138 1.00 94.31 107 GLU A C 1
ATOM 820 O O . GLU A 1 107 ? -3.807 -1.604 20.658 1.00 94.31 107 GLU A O 1
ATOM 825 N N . ASP A 1 108 ? -5.751 -0.628 21.265 1.00 95.50 108 ASP A N 1
ATOM 826 C CA . ASP A 1 108 ? -6.613 -1.701 20.784 1.00 95.50 108 ASP A CA 1
ATOM 827 C C . ASP A 1 108 ? -6.639 -1.757 19.252 1.00 95.50 108 ASP A C 1
ATOM 829 O O . ASP A 1 108 ? -6.564 -0.736 18.562 1.00 95.50 108 ASP A O 1
ATOM 833 N N . VAL A 1 109 ? -6.757 -2.973 18.716 1.00 97.19 109 VAL A N 1
ATOM 834 C CA . VAL A 1 109 ? -6.709 -3.227 17.273 1.00 97.19 109 VAL A CA 1
ATOM 835 C C . VAL A 1 109 ? -7.878 -4.077 16.802 1.00 97.19 109 VAL A C 1
ATOM 837 O O . VAL A 1 109 ? -8.305 -5.012 17.481 1.00 97.19 109 VAL A O 1
ATOM 840 N N . HIS A 1 110 ? -8.342 -3.806 15.586 1.00 98.06 110 HIS A N 1
ATOM 841 C CA . HIS A 1 110 ? -9.242 -4.694 14.860 1.00 98.06 110 HIS A CA 1
ATOM 842 C C . HIS A 1 110 ? -8.424 -5.733 14.090 1.00 98.06 110 HIS A C 1
ATOM 844 O O . HIS A 1 110 ? -7.875 -5.443 13.026 1.00 98.06 110 HIS A O 1
ATOM 850 N N . ASP A 1 111 ? -8.338 -6.952 14.617 1.00 97.06 111 ASP A N 1
ATOM 851 C CA . ASP A 1 111 ? -7.656 -8.054 13.938 1.00 97.06 111 ASP A CA 1
ATOM 852 C C . ASP A 1 111 ? -8.594 -8.748 12.943 1.00 97.06 111 ASP A C 1
ATOM 854 O O . ASP A 1 111 ? -9.383 -9.630 13.293 1.00 97.06 111 ASP A O 1
ATOM 858 N N . VAL A 1 112 ? -8.485 -8.360 11.672 1.00 96.94 112 VAL A N 1
ATOM 859 C CA . VAL A 1 112 ? -9.284 -8.933 10.580 1.00 96.94 112 VAL A CA 1
ATOM 860 C C . VAL A 1 112 ? -8.772 -10.301 10.121 1.00 96.94 112 VAL A C 1
ATOM 862 O O . VAL A 1 112 ? -9.329 -10.864 9.180 1.00 96.94 112 VAL A O 1
ATOM 865 N N . GLN A 1 113 ? -7.737 -10.852 10.773 1.00 95.38 113 GLN A N 1
ATOM 866 C CA . GLN A 1 113 ? -7.051 -12.114 10.467 1.00 95.38 113 GLN A CA 1
ATOM 867 C C . GLN A 1 113 ? -6.310 -12.096 9.122 1.00 95.38 113 GLN A C 1
ATOM 869 O O . GLN A 1 113 ? -5.084 -12.220 9.050 1.00 95.38 113 GLN A O 1
ATOM 874 N N . ALA A 1 114 ? -7.051 -11.899 8.035 1.00 95.12 114 ALA A N 1
ATOM 875 C CA . ALA A 1 114 ? -6.553 -11.841 6.675 1.00 95.12 114 ALA A CA 1
ATOM 876 C C . ALA A 1 114 ? -7.396 -10.903 5.798 1.00 95.12 114 ALA A C 1
ATOM 878 O O . ALA A 1 114 ? -8.597 -10.716 6.004 1.00 95.12 114 ALA A O 1
ATOM 879 N N . TYR A 1 115 ? -6.758 -10.327 4.785 1.00 96.31 115 TYR A N 1
ATOM 880 C CA . TYR A 1 115 ? -7.406 -9.433 3.829 1.00 96.31 115 TYR A CA 1
ATOM 881 C C . TYR A 1 115 ? -6.834 -9.590 2.419 1.00 96.31 115 TYR A C 1
ATOM 883 O O . TYR A 1 115 ? -5.707 -10.057 2.213 1.00 96.31 115 TYR A O 1
ATOM 891 N N . HIS A 1 116 ? -7.611 -9.144 1.437 1.00 95.25 116 HIS A N 1
ATOM 892 C CA . HIS A 1 116 ? -7.151 -8.935 0.071 1.00 95.25 116 HIS A CA 1
ATOM 893 C C . HIS A 1 116 ? -6.611 -7.519 -0.100 1.00 95.25 116 HIS A C 1
ATOM 895 O O . HIS A 1 116 ? -7.155 -6.569 0.457 1.00 95.25 116 HIS A O 1
ATOM 901 N N . VAL A 1 117 ? -5.545 -7.376 -0.889 1.00 95.38 117 VAL A N 1
ATOM 902 C CA . VAL A 1 117 ? -5.053 -6.066 -1.328 1.00 95.38 117 VAL A CA 1
ATOM 903 C C . VAL A 1 117 ? -5.601 -5.805 -2.722 1.00 95.38 117 VAL A C 1
ATOM 905 O O . VAL A 1 117 ? -5.298 -6.554 -3.647 1.00 95.38 117 VAL A O 1
ATOM 908 N N . HIS A 1 118 ? -6.398 -4.754 -2.875 1.00 95.50 118 HIS A N 1
ATOM 909 C CA . HIS A 1 118 ? -6.962 -4.363 -4.165 1.00 95.50 118 HIS A CA 1
ATOM 910 C C . HIS A 1 118 ? -6.083 -3.383 -4.914 1.00 95.50 118 HIS A C 1
ATOM 912 O O . HIS A 1 118 ? -5.956 -3.489 -6.133 1.00 95.50 118 HIS A O 1
ATOM 918 N N . ALA A 1 119 ? -5.485 -2.440 -4.192 1.00 97.44 119 ALA A N 1
ATOM 919 C CA . ALA A 1 119 ? -4.691 -1.411 -4.822 1.00 97.44 119 ALA A CA 1
ATOM 920 C C . ALA A 1 119 ? -3.561 -0.916 -3.931 1.00 97.44 119 ALA A C 1
ATOM 922 O O . ALA A 1 119 ? -3.621 -0.993 -2.699 1.00 97.44 119 ALA A O 1
ATOM 923 N N . PHE A 1 120 ? -2.565 -0.348 -4.594 1.00 97.94 120 PHE A N 1
ATOM 924 C CA . PHE A 1 120 ? -1.578 0.520 -3.986 1.00 97.94 120 PHE A CA 1
ATOM 925 C C . PHE A 1 120 ? -1.566 1.868 -4.691 1.00 97.94 120 PHE A C 1
ATOM 927 O O . PHE A 1 120 ? -1.845 1.965 -5.887 1.00 97.94 120 PHE A O 1
ATOM 934 N N . GLU A 1 121 ? -1.186 2.902 -3.956 1.00 98.56 121 GLU A N 1
ATOM 935 C CA . GLU A 1 121 ? -1.079 4.246 -4.498 1.00 98.56 121 GLU A CA 1
ATOM 936 C C . GLU A 1 121 ? 0.060 5.014 -3.824 1.00 98.56 121 GLU A C 1
ATOM 938 O O . GLU A 1 121 ? 0.240 4.949 -2.607 1.00 98.56 121 GLU A O 1
ATOM 943 N N . GLY A 1 122 ? 0.870 5.699 -4.629 1.00 98.50 122 GLY A N 1
ATOM 944 C CA . GLY A 1 122 ? 2.081 6.359 -4.147 1.00 98.50 122 GLY A CA 1
ATOM 945 C C . GLY A 1 122 ? 2.918 6.963 -5.269 1.00 98.50 122 GLY A C 1
ATOM 946 O O . GLY A 1 122 ? 2.410 7.262 -6.353 1.00 98.50 122 GLY A O 1
ATOM 947 N N . VAL A 1 123 ? 4.212 7.140 -5.009 1.00 98.56 123 VAL A N 1
ATOM 948 C CA . VAL A 1 123 ? 5.181 7.739 -5.938 1.00 98.56 123 VAL A CA 1
ATOM 949 C C . VAL A 1 123 ? 6.121 6.665 -6.480 1.00 98.56 123 VAL A C 1
ATOM 951 O O . VAL A 1 123 ? 6.773 5.967 -5.709 1.00 98.56 123 VAL A O 1
ATOM 954 N N . ALA A 1 124 ? 6.223 6.533 -7.802 1.00 98.44 124 ALA A N 1
ATOM 955 C CA . ALA A 1 124 ? 7.171 5.616 -8.432 1.00 98.44 124 ALA A CA 1
ATOM 956 C C . ALA A 1 124 ? 8.594 6.200 -8.383 1.00 98.44 124 ALA A C 1
ATOM 958 O O . ALA A 1 124 ? 8.891 7.163 -9.092 1.00 98.44 124 ALA A O 1
ATOM 959 N N . SER A 1 125 ? 9.463 5.648 -7.532 1.00 95.88 125 SER A N 1
ATOM 960 C CA . SER A 1 125 ? 10.878 6.026 -7.415 1.00 95.88 125 SER A CA 1
ATOM 961 C C . SER A 1 125 ? 11.650 5.070 -6.484 1.00 95.88 125 SER A C 1
ATOM 963 O O . SER A 1 125 ? 11.138 4.767 -5.417 1.00 95.88 125 SER A O 1
ATOM 965 N N . PRO A 1 126 ? 12.887 4.639 -6.798 1.00 95.19 126 PRO A N 1
ATOM 966 C CA . PRO A 1 126 ? 13.561 4.820 -8.079 1.00 95.19 126 PRO A CA 1
ATOM 967 C C . PRO A 1 126 ? 12.847 4.069 -9.210 1.00 95.19 126 PRO A C 1
ATOM 969 O O . PRO A 1 126 ? 12.089 3.126 -8.976 1.00 95.19 126 PRO A O 1
ATOM 972 N N . VAL A 1 127 ? 13.093 4.510 -10.444 1.00 97.19 127 VAL A N 1
ATOM 973 C CA . VAL A 1 127 ? 12.465 3.978 -11.660 1.00 97.19 127 VAL A CA 1
ATOM 974 C C . VAL A 1 127 ? 13.536 3.373 -12.562 1.00 97.19 127 VAL A C 1
ATOM 976 O O . VAL A 1 127 ? 14.415 4.082 -13.044 1.00 97.19 127 VAL A O 1
ATOM 979 N N . LYS A 1 128 ? 13.436 2.066 -12.816 1.00 96.69 128 LYS A N 1
ATOM 980 C CA . LYS A 1 128 ? 14.203 1.350 -13.843 1.00 96.69 128 LYS A CA 1
ATOM 981 C C . LYS A 1 128 ? 13.457 1.342 -15.176 1.00 96.69 128 LYS A C 1
ATOM 983 O O . LYS A 1 128 ? 14.051 1.630 -16.211 1.00 96.69 128 LYS A O 1
ATOM 988 N N . LYS A 1 129 ? 12.157 1.032 -15.151 1.00 97.69 129 LYS A N 1
ATOM 989 C CA . LYS A 1 129 ? 11.242 1.192 -16.287 1.00 97.69 129 LYS A CA 1
ATOM 990 C C . LYS A 1 129 ? 10.046 2.038 -15.847 1.00 97.69 129 LYS A C 1
ATOM 992 O O . LYS A 1 129 ? 9.460 1.739 -14.807 1.00 97.69 129 LYS A O 1
ATOM 997 N N . PRO A 1 130 ? 9.687 3.094 -16.594 1.00 97.88 130 PRO A N 1
ATOM 998 C CA . PRO A 1 130 ? 8.627 4.004 -16.185 1.00 97.88 130 PRO A CA 1
ATOM 999 C C . PRO A 1 130 ? 7.271 3.293 -16.085 1.00 97.88 130 PRO A C 1
ATOM 1001 O O . PRO A 1 130 ? 7.024 2.349 -16.841 1.00 97.88 130 PRO A O 1
ATOM 1004 N N . PRO A 1 131 ? 6.389 3.737 -15.174 1.00 98.31 131 PRO A N 1
ATOM 1005 C CA . PRO A 1 131 ? 5.024 3.239 -15.099 1.00 98.31 131 PRO A CA 1
ATOM 1006 C C . PRO A 1 131 ? 4.240 3.625 -16.363 1.00 98.31 131 PRO A C 1
ATOM 1008 O O . PRO A 1 131 ? 4.241 4.790 -16.763 1.00 98.31 131 PRO A O 1
ATOM 1011 N N . VAL A 1 132 ? 3.549 2.665 -16.983 1.00 98.38 132 VAL A N 1
ATOM 1012 C CA . VAL A 1 132 ? 2.769 2.863 -18.215 1.00 98.38 132 VAL A CA 1
ATOM 1013 C C . VAL A 1 132 ? 1.330 2.411 -17.991 1.00 98.38 132 VAL A C 1
ATOM 1015 O O . VAL A 1 132 ? 1.079 1.232 -17.745 1.00 98.38 132 VAL A O 1
ATOM 1018 N N . PHE A 1 133 ? 0.380 3.344 -18.100 1.00 98.44 133 PHE A N 1
ATOM 1019 C CA . PHE A 1 133 ? -1.053 3.069 -17.947 1.00 98.44 133 PHE A CA 1
ATOM 1020 C C . PHE A 1 133 ? -1.512 1.885 -18.816 1.00 98.44 133 PHE A C 1
ATOM 1022 O O . PHE A 1 133 ? -1.144 1.779 -19.985 1.00 98.44 133 PHE A O 1
ATOM 1029 N N . GLY A 1 134 ? -2.317 0.995 -18.234 1.00 97.81 134 GLY A N 1
ATOM 1030 C CA . GLY A 1 134 ? -2.855 -0.192 -18.898 1.00 97.81 134 GLY A CA 1
ATOM 1031 C C . GLY A 1 134 ? -1.877 -1.366 -19.010 1.00 97.81 134 GLY A C 1
ATOM 1032 O O . GLY A 1 134 ? -2.242 -2.401 -19.562 1.00 97.81 134 GLY A O 1
ATOM 1033 N N . THR A 1 135 ? -0.654 -1.250 -18.483 1.00 98.06 135 THR A N 1
ATOM 1034 C CA . THR A 1 135 ? 0.338 -2.336 -18.521 1.00 98.06 135 THR A CA 1
ATOM 1035 C C . THR A 1 135 ? 0.490 -3.021 -17.169 1.00 98.06 135 THR A C 1
ATOM 1037 O O . THR A 1 135 ? 0.331 -2.401 -16.116 1.00 98.06 135 THR A O 1
ATOM 1040 N N . ARG A 1 136 ? 0.799 -4.323 -17.197 1.00 97.69 136 ARG A N 1
ATOM 1041 C CA . ARG A 1 136 ? 1.201 -5.069 -16.004 1.00 97.69 136 ARG A CA 1
ATOM 1042 C C . ARG A 1 136 ? 2.703 -4.916 -15.793 1.00 97.69 136 ARG A C 1
ATOM 1044 O O . ARG A 1 136 ? 3.475 -5.300 -16.667 1.00 97.69 136 ARG A O 1
ATOM 1051 N N . GLN A 1 137 ? 3.104 -4.392 -14.640 1.00 97.75 137 GLN A N 1
ATOM 1052 C CA . GLN A 1 137 ? 4.508 -4.124 -14.311 1.00 97.75 137 GLN A CA 1
ATOM 1053 C C . GLN A 1 137 ? 4.889 -4.681 -12.945 1.00 97.75 137 GLN A C 1
ATOM 1055 O O . GLN A 1 137 ? 4.028 -4.876 -12.082 1.00 97.75 137 GLN A O 1
ATOM 1060 N N . TYR A 1 138 ? 6.184 -4.946 -12.769 1.00 97.44 138 TYR A N 1
ATOM 1061 C CA . TYR A 1 138 ? 6.756 -5.384 -11.501 1.00 97.44 138 TYR A CA 1
ATOM 1062 C C . TYR A 1 138 ? 7.107 -4.166 -10.655 1.00 97.44 138 TYR A C 1
ATOM 1064 O O . TYR A 1 138 ? 7.828 -3.284 -11.110 1.00 97.44 138 TYR A O 1
ATOM 1072 N N . PHE A 1 139 ? 6.664 -4.126 -9.407 1.00 97.19 139 PHE A N 1
ATOM 1073 C CA . PHE A 1 139 ? 7.027 -3.059 -8.486 1.00 97.19 139 PHE A CA 1
ATOM 1074 C C . PHE A 1 139 ? 7.364 -3.615 -7.109 1.00 97.19 139 PHE A C 1
ATOM 1076 O O . PHE A 1 139 ? 6.797 -4.613 -6.661 1.00 97.19 139 PHE A O 1
ATOM 1083 N N . LEU A 1 140 ? 8.274 -2.945 -6.413 1.00 96.12 140 LEU A N 1
ATOM 1084 C CA . LEU A 1 140 ? 8.558 -3.228 -5.013 1.00 96.12 140 LEU A CA 1
ATOM 1085 C C . LEU A 1 140 ? 7.840 -2.194 -4.132 1.00 96.12 140 LEU A C 1
ATOM 1087 O O . LEU A 1 140 ? 8.084 -0.999 -4.294 1.00 96.12 140 LEU A O 1
ATOM 1091 N N . PRO A 1 141 ? 6.975 -2.587 -3.181 1.00 93.88 141 PRO A N 1
ATOM 1092 C CA . PRO A 1 141 ? 6.468 -1.645 -2.187 1.00 93.88 141 PRO A CA 1
ATOM 1093 C C . PRO A 1 141 ? 7.617 -1.151 -1.294 1.00 93.88 141 PRO A C 1
ATOM 1095 O O . PRO A 1 141 ? 8.318 -1.968 -0.701 1.00 93.88 141 PRO A O 1
ATOM 1098 N N . GLY A 1 142 ? 7.797 0.165 -1.151 1.00 91.81 142 GLY A N 1
ATOM 1099 C CA . GLY A 1 142 ? 8.947 0.744 -0.437 1.00 91.81 142 GLY A CA 1
ATOM 1100 C C . GLY A 1 142 ? 9.039 0.358 1.044 1.00 91.81 142 GLY A C 1
ATOM 1101 O O . GLY A 1 142 ? 10.127 0.235 1.587 1.00 91.81 142 GLY A O 1
ATOM 1102 N N . ASN A 1 143 ? 7.905 0.077 1.693 1.00 87.38 143 ASN A N 1
ATOM 1103 C CA . ASN A 1 143 ? 7.851 -0.395 3.084 1.00 87.38 143 ASN A CA 1
ATOM 1104 C C . ASN A 1 143 ? 7.733 -1.933 3.197 1.00 87.38 143 ASN A C 1
ATOM 1106 O O . ASN A 1 143 ? 7.225 -2.447 4.194 1.00 87.38 143 ASN A O 1
ATOM 1110 N N . CYS A 1 144 ? 8.119 -2.691 2.165 1.00 86.56 144 CYS A N 1
ATOM 1111 C CA . CYS A 1 144 ? 8.084 -4.154 2.193 1.00 86.56 144 CYS A CA 1
ATOM 1112 C C . CYS A 1 144 ? 9.256 -4.718 3.012 1.00 86.56 144 CYS A C 1
ATOM 1114 O O . CYS A 1 144 ? 10.399 -4.666 2.573 1.00 86.56 144 CYS A O 1
ATOM 1116 N N . MET A 1 145 ? 8.973 -5.336 4.164 1.00 85.56 145 MET A N 1
ATOM 1117 C CA . MET A 1 145 ? 10.007 -5.971 5.001 1.00 85.56 145 MET A CA 1
ATOM 1118 C C . MET A 1 145 ? 10.605 -7.249 4.391 1.00 85.56 145 MET A C 1
ATOM 1120 O O . MET A 1 145 ? 11.682 -7.669 4.794 1.00 85.56 145 MET A O 1
ATOM 1124 N N . ILE A 1 146 ? 9.907 -7.884 3.447 1.00 87.81 146 ILE A N 1
ATOM 1125 C CA . ILE A 1 146 ? 10.358 -9.131 2.808 1.00 87.81 146 ILE A CA 1
ATOM 1126 C C . ILE A 1 146 ? 11.274 -8.841 1.617 1.00 87.81 146 ILE A C 1
ATOM 1128 O O . ILE A 1 146 ? 12.099 -9.673 1.257 1.00 87.81 146 ILE A O 1
ATOM 1132 N N . GLY A 1 147 ? 11.111 -7.679 0.980 1.00 89.38 147 GLY A N 1
ATOM 1133 C CA . GLY A 1 147 ? 11.810 -7.375 -0.264 1.00 89.38 147 GLY A CA 1
ATOM 1134 C C . GLY A 1 147 ? 11.326 -8.202 -1.461 1.00 89.38 147 GLY A C 1
ATOM 1135 O O . GLY A 1 147 ? 12.106 -8.410 -2.380 1.00 89.38 147 GLY A O 1
ATOM 1136 N N . LEU A 1 148 ? 10.079 -8.695 -1.457 1.00 91.31 148 LEU A N 1
ATOM 1137 C CA . LEU A 1 148 ? 9.470 -9.421 -2.583 1.00 91.31 148 LEU A CA 1
ATOM 1138 C C . LEU A 1 148 ? 8.675 -8.465 -3.484 1.00 91.31 148 LEU A C 1
ATOM 1140 O O . LEU A 1 148 ? 7.806 -7.725 -3.000 1.00 91.31 148 LEU A O 1
ATOM 1144 N N . ALA A 1 149 ? 8.967 -8.472 -4.786 1.00 93.88 149 ALA A N 1
ATOM 1145 C CA . ALA A 1 149 ? 8.256 -7.642 -5.747 1.00 93.88 149 ALA A CA 1
ATOM 1146 C C . ALA A 1 149 ? 6.852 -8.193 -6.025 1.00 93.88 149 ALA A C 1
ATOM 1148 O O . ALA A 1 149 ? 6.568 -9.381 -5.898 1.00 93.88 149 ALA A O 1
ATOM 1149 N N . HIS A 1 150 ? 5.952 -7.291 -6.389 1.00 94.12 150 HIS A N 1
ATOM 1150 C CA . HIS A 1 150 ? 4.582 -7.592 -6.778 1.00 94.12 150 HIS A CA 1
ATOM 1151 C C . HIS A 1 150 ? 4.408 -7.245 -8.254 1.00 94.12 150 HIS A C 1
ATOM 1153 O O . HIS A 1 150 ? 5.149 -6.428 -8.798 1.00 94.12 150 HIS A O 1
ATOM 1159 N N . THR A 1 151 ? 3.388 -7.803 -8.897 1.00 95.50 151 THR A N 1
ATOM 1160 C CA . THR A 1 151 ? 2.912 -7.313 -10.192 1.00 95.50 151 THR A CA 1
ATOM 1161 C C . THR A 1 151 ? 1.569 -6.624 -10.037 1.00 95.50 151 THR A C 1
ATOM 1163 O O . THR A 1 151 ? 0.721 -7.063 -9.258 1.00 95.50 151 THR A O 1
ATOM 1166 N N . ALA A 1 152 ? 1.348 -5.565 -10.804 1.00 97.00 152 ALA A N 1
ATOM 1167 C CA . ALA A 1 152 ? 0.076 -4.854 -10.837 1.00 97.00 152 ALA A CA 1
ATOM 1168 C C . ALA A 1 152 ? -0.203 -4.284 -12.222 1.00 97.00 152 ALA A C 1
ATOM 1170 O O . ALA A 1 152 ? 0.731 -3.985 -12.966 1.00 97.00 152 ALA A O 1
ATOM 1171 N N . LEU A 1 153 ? -1.483 -4.108 -12.540 1.00 98.12 153 LEU A N 1
ATOM 1172 C CA . LEU A 1 153 ? -1.924 -3.249 -13.627 1.00 98.12 153 LEU A CA 1
ATOM 1173 C C . LEU A 1 153 ? -1.743 -1.791 -13.193 1.00 98.12 153 LEU A C 1
ATOM 1175 O O . LEU A 1 153 ? -2.262 -1.375 -12.155 1.00 98.12 153 LEU A O 1
ATOM 1179 N N . VAL A 1 154 ? -1.031 -1.001 -13.989 1.00 98.69 154 VAL A N 1
ATOM 1180 C CA . VAL A 1 154 ? -0.940 0.444 -13.776 1.00 98.69 154 VAL A CA 1
ATOM 1181 C C . VAL A 1 154 ? -2.249 1.087 -14.225 1.00 98.69 154 VAL A C 1
ATOM 1183 O O . VAL A 1 154 ? -2.520 1.194 -15.420 1.00 98.69 154 VAL A O 1
ATOM 1186 N N . ASN A 1 155 ? -3.063 1.522 -13.266 1.00 98.38 155 ASN A N 1
ATOM 1187 C CA . ASN A 1 155 ? -4.389 2.089 -13.521 1.00 98.38 155 ASN A CA 1
ATOM 1188 C C . ASN A 1 155 ? -4.389 3.628 -13.561 1.00 98.38 155 ASN A C 1
ATOM 1190 O O . ASN A 1 155 ? -5.352 4.253 -13.984 1.00 98.38 155 ASN A O 1
ATOM 1194 N N . MET A 1 156 ? -3.308 4.275 -13.127 1.00 98.56 156 MET A N 1
ATOM 1195 C CA . MET A 1 156 ? -3.179 5.731 -13.197 1.00 98.56 156 MET A CA 1
ATOM 1196 C C . MET A 1 156 ? -1.710 6.132 -13.179 1.00 98.56 156 MET A C 1
ATOM 1198 O O . MET A 1 156 ? -0.932 5.555 -12.418 1.00 98.56 156 MET A O 1
ATOM 1202 N N . VAL A 1 157 ? -1.348 7.142 -13.972 1.00 98.56 157 VAL A N 1
ATOM 1203 C CA . VAL A 1 157 ? -0.025 7.778 -13.946 1.00 98.56 157 VAL A CA 1
ATOM 1204 C C . VAL A 1 157 ? -0.204 9.281 -14.092 1.00 98.56 157 VAL A C 1
ATOM 1206 O O . VAL A 1 157 ? -0.683 9.746 -15.124 1.00 98.56 157 VAL A O 1
ATOM 1209 N N . PHE A 1 158 ? 0.205 10.048 -13.086 1.00 98.44 158 PHE A N 1
ATOM 1210 C CA . PHE A 1 158 ? 0.201 11.506 -13.130 1.00 98.44 158 PHE A CA 1
ATOM 1211 C C . PHE A 1 158 ? 1.565 12.067 -12.755 1.00 98.44 158 PHE A C 1
ATOM 1213 O O . PHE A 1 158 ? 2.146 11.706 -11.734 1.00 98.44 158 PHE A O 1
ATOM 1220 N N . GLN A 1 159 ? 2.043 13.031 -13.539 1.00 97.88 159 GLN A N 1
ATOM 1221 C CA . GLN A 1 159 ? 3.200 13.818 -13.139 1.00 97.88 159 GLN A CA 1
ATOM 1222 C C . GLN A 1 159 ? 2.757 14.914 -12.168 1.00 97.88 159 GLN A C 1
ATOM 1224 O O . GLN A 1 159 ? 1.894 15.735 -12.486 1.00 97.88 159 GLN A O 1
ATOM 1229 N N . LYS A 1 160 ? 3.339 14.921 -10.970 1.00 97.44 160 LYS A N 1
ATOM 1230 C CA . LYS A 1 160 ? 3.108 15.926 -9.928 1.00 97.44 160 LYS A CA 1
ATOM 1231 C C . LYS A 1 160 ? 4.424 16.617 -9.577 1.00 97.44 160 LYS A C 1
ATOM 1233 O O . LYS A 1 160 ? 5.503 16.152 -9.948 1.00 97.44 160 LYS A O 1
ATOM 1238 N N . SER A 1 161 ? 4.344 17.718 -8.831 1.00 97.25 161 SER A N 1
ATOM 1239 C CA . SER A 1 161 ? 5.526 18.441 -8.337 1.00 97.25 161 SER A CA 1
ATOM 1240 C C . SER A 1 161 ? 6.433 17.577 -7.453 1.00 97.25 161 SER A C 1
ATOM 1242 O O . SER A 1 161 ? 7.632 17.821 -7.393 1.00 97.25 161 SER A O 1
ATOM 1244 N N . PHE A 1 162 ? 5.876 16.553 -6.801 1.00 94.06 162 PHE A N 1
ATOM 1245 C CA . PHE A 1 162 ? 6.599 15.611 -5.942 1.00 94.06 162 PHE A CA 1
ATOM 1246 C C . PHE A 1 162 ? 7.066 14.328 -6.654 1.00 94.06 162 PHE A C 1
ATOM 1248 O O . PHE A 1 162 ? 7.641 13.457 -6.008 1.00 94.06 162 PHE A O 1
ATOM 1255 N N . GLY A 1 163 ? 6.814 14.181 -7.959 1.00 97.06 163 GLY A N 1
ATOM 1256 C CA . GLY A 1 163 ? 7.216 13.008 -8.740 1.00 97.06 163 GLY A CA 1
ATOM 1257 C C . GLY A 1 163 ? 6.065 12.331 -9.480 1.00 97.06 163 GLY A C 1
ATOM 1258 O O . GLY A 1 163 ? 4.991 12.906 -9.674 1.00 97.06 163 GLY A O 1
ATOM 1259 N N . THR A 1 164 ? 6.312 11.103 -9.934 1.00 98.50 164 THR A N 1
ATOM 1260 C CA . THR A 1 164 ? 5.352 10.311 -10.710 1.00 98.50 164 THR A CA 1
ATOM 1261 C C . THR A 1 164 ? 4.394 9.584 -9.771 1.00 98.50 164 THR A C 1
ATOM 1263 O O . THR A 1 164 ? 4.727 8.553 -9.191 1.00 98.50 164 THR A O 1
ATOM 1266 N N . HIS A 1 165 ? 3.198 10.142 -9.609 1.00 98.56 165 HIS A N 1
ATOM 1267 C CA . HIS A 1 165 ? 2.091 9.544 -8.865 1.00 98.56 165 HIS A CA 1
ATOM 1268 C C . HIS A 1 165 ? 1.508 8.393 -9.678 1.00 98.56 165 HIS A C 1
ATOM 1270 O O . HIS A 1 165 ? 1.106 8.583 -10.826 1.00 98.56 165 HIS A O 1
ATOM 1276 N N . VAL A 1 166 ? 1.451 7.209 -9.078 1.00 98.62 166 VAL A N 1
ATOM 1277 C CA . VAL A 1 166 ? 0.884 6.014 -9.699 1.00 98.62 166 VAL A CA 1
ATOM 1278 C C . VAL A 1 166 ? -0.175 5.362 -8.825 1.00 98.62 166 VAL A C 1
ATOM 1280 O O . VAL A 1 166 ? -0.060 5.347 -7.598 1.00 98.62 166 VAL A O 1
ATOM 1283 N N . ARG A 1 167 ? -1.175 4.771 -9.482 1.00 98.62 167 ARG A N 1
ATOM 1284 C CA . ARG A 1 167 ? -2.127 3.841 -8.872 1.00 98.62 167 ARG A CA 1
ATOM 1285 C C . ARG A 1 167 ? -1.997 2.479 -9.532 1.00 98.62 167 ARG A C 1
ATOM 1287 O O . ARG A 1 167 ? -1.982 2.373 -10.759 1.00 98.62 167 ARG A O 1
ATOM 1294 N N . LEU A 1 168 ? -1.902 1.455 -8.699 1.00 98.50 168 LEU A N 1
ATOM 1295 C CA . LEU A 1 168 ? -1.639 0.075 -9.074 1.00 98.50 168 LEU A CA 1
ATOM 1296 C C . LEU A 1 168 ? -2.799 -0.787 -8.586 1.00 98.50 168 LEU A C 1
ATOM 1298 O O . LEU A 1 168 ? -3.136 -0.724 -7.408 1.00 98.50 168 LEU A O 1
ATOM 1302 N N . GLU A 1 169 ? -3.391 -1.588 -9.466 1.00 97.50 169 GLU A N 1
ATOM 1303 C CA . GLU A 1 169 ? -4.521 -2.479 -9.164 1.00 97.50 169 GLU A CA 1
ATOM 1304 C C . GLU A 1 169 ? -4.274 -3.887 -9.723 1.00 97.50 169 GLU A C 1
ATOM 1306 O O . GLU A 1 169 ? -3.266 -4.129 -10.386 1.00 97.50 169 GLU A O 1
ATOM 1311 N N . ASP A 1 170 ? -5.172 -4.840 -9.446 1.00 95.00 170 ASP A N 1
ATOM 1312 C CA . ASP A 1 170 ? -5.013 -6.252 -9.840 1.00 95.00 170 ASP A CA 1
ATOM 1313 C C . ASP A 1 170 ? -3.638 -6.795 -9.391 1.00 95.00 170 ASP A C 1
ATOM 1315 O O . ASP A 1 170 ? -2.787 -7.202 -10.196 1.00 95.00 170 ASP A O 1
ATOM 1319 N N . ILE A 1 171 ? -3.404 -6.690 -8.078 1.00 94.00 171 ILE A N 1
ATOM 1320 C CA . ILE A 1 171 ? -2.150 -7.044 -7.412 1.00 94.00 171 ILE A CA 1
ATOM 1321 C C . ILE A 1 171 ? -1.984 -8.564 -7.391 1.00 94.00 171 ILE A C 1
ATOM 1323 O O . ILE A 1 171 ? -2.829 -9.280 -6.855 1.00 94.00 171 ILE A O 1
ATOM 1327 N N . ARG A 1 172 ? -0.867 -9.060 -7.928 1.00 87.38 172 ARG A N 1
ATOM 1328 C CA . ARG A 1 172 ? -0.537 -10.492 -7.972 1.00 87.38 172 ARG A CA 1
ATOM 1329 C C . ARG A 1 172 ? 0.936 -10.715 -7.678 1.00 87.38 172 ARG A C 1
ATOM 1331 O O . ARG A 1 172 ? 1.772 -9.934 -8.131 1.00 87.38 172 ARG A O 1
ATOM 1338 N N . ILE A 1 173 ? 1.250 -11.805 -6.993 1.00 80.00 173 ILE A N 1
ATOM 1339 C CA . ILE A 1 173 ? 2.614 -12.336 -6.936 1.00 80.00 173 ILE A CA 1
ATOM 1340 C C . ILE A 1 173 ? 2.699 -13.463 -7.957 1.00 80.00 173 ILE A C 1
ATOM 1342 O O . ILE A 1 173 ? 1.821 -14.326 -7.986 1.00 80.00 173 ILE A O 1
ATOM 1346 N N . LEU A 1 174 ? 3.694 -13.376 -8.838 1.00 66.31 174 LEU A N 1
ATOM 1347 C CA . LEU A 1 174 ? 3.978 -14.339 -9.901 1.00 66.31 174 LEU A CA 1
ATOM 1348 C C . LEU A 1 174 ? 5.361 -14.935 -9.675 1.00 66.31 174 LEU A C 1
ATOM 1350 O O . LEU A 1 174 ? 6.280 -14.122 -9.423 1.00 66.31 174 LEU A O 1
#

Radius of gyration: 16.77 Å; chains: 1; bounding box: 40×53×41 Å

pLDDT: mean 88.87, std 18.03, range [30.95, 98.75]

Foldseek 3Di:
DDDDDDPDLPPQVPQLVPDDDPQAFPVRHGFQFAFAADRNANFWKWKKAQPPLQCCVVVVDAAQAWEWEAQVQAPDPDIWIWGFHGADNVRSITITDTDDVVVPVPDDYHYSHYIHTFKTKGATPPGNHDQDAQDWGWYHGSPDPRRAIKIFHFHDWDQDPRHTITMTGPIHRD

Sequence (174 aa):
MSLGNTPNLRNFVSQAKDFTYSGIDVVGKEYDFVLLPFPDEPSARKFIVPFRADLVEVWGIKKGDLVTGRPAGPGCPVYHALRVLSANPVTGVIECHTVGPMEARKEDVHDVQAYHVHAFEGVASPVKKPPVFGTRQYFLPGNCMIGLAHTALVNMVFQKSFGTHVRLEDIRIL

Secondary structure (DSSP, 8-state):
-PPP----GGGTTTTSTT----SB-TTSPBPSEEEEPPTT-SS-EEEEEESSTTHHHHTT--TT-EEEEEETTTT--SPEEEEEEEE-TTT--EEEEEE-TTGGGTS--EEEEEEEEEEEEEEEEEESS---TT-EEEEEETT-SS---EEEEEEEEEEETTEEEEEEEEEE--

Organism: Methanosarcina thermophila (NCBI:txid2210)